Protein AF-A0A2V5ZT04-F1 (afdb_monomer)

Foldseek 3Di:
DVVVVVVVLLVVLQVQCVQLVHHSVLSVCCVVPVVPSVCCCVVNPRDGNPDDDPPPPPD

Sequence (59 aa):
IPFVNVVVAIIVSVDISKRFGKGVGFALGMIFLPFIFWPILGFGSAQYQGGPPAIPTTV

Solvent-accessible surface area (backbone atoms only — not comparable to full-atom values): 3517 Å² total; per-residue (Å²): 112,74,70,58,55,55,54,50,50,53,52,50,35,42,52,51,22,49,31,42,76,39,55,69,70,52,16,51,40,35,71,81,40,39,85,58,45,49,50,42,52,74,73,43,91,52,54,77,66,74,63,78,80,79,76,80,81,80,126

Secondary structure (DSSP, 8-state):
-HHHHHHHHHHHHHHHHHHTT--HHHHHHHHH-HHHHHHHHHHSSPPP--SPP------

Structure (mmCIF, N/CA/C/O backbone):
data_AF-A0A2V5ZT04-F1
#
_entry.id   AF-A0A2V5ZT04-F1
#
loop_
_atom_site.group_PDB
_atom_site.id
_atom_site.type_symbol
_atom_site.label_atom_id
_atom_site.label_alt_id
_atom_site.label_comp_id
_atom_site.label_asym_id
_atom_site.label_entity_id
_atom_site.label_seq_id
_atom_sit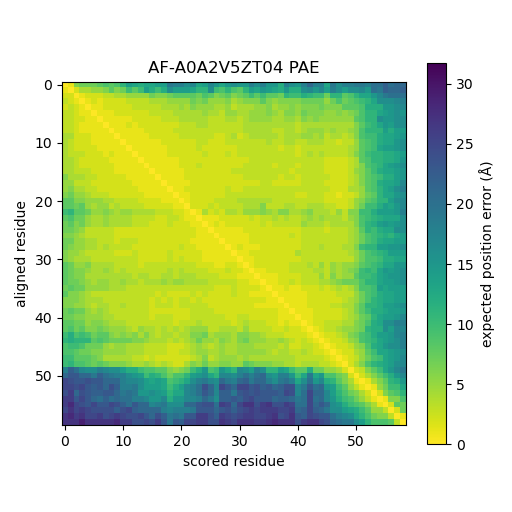e.pdbx_PDB_ins_code
_atom_site.Cartn_x
_atom_site.Cartn_y
_atom_site.Cartn_z
_atom_site.occupancy
_atom_site.B_iso_or_equiv
_atom_site.auth_seq_id
_atom_site.auth_comp_id
_atom_site.auth_asym_id
_atom_site.auth_atom_id
_atom_site.pdbx_PDB_model_num
ATOM 1 N N . ILE A 1 1 ? 16.612 -2.790 -12.408 1.00 77.56 1 ILE A N 1
ATOM 2 C CA . ILE A 1 1 ? 15.739 -2.577 -13.590 1.00 77.56 1 ILE A CA 1
ATOM 3 C C . ILE A 1 1 ? 14.501 -1.813 -13.124 1.00 77.56 1 ILE A C 1
ATOM 5 O O . ILE A 1 1 ? 13.706 -2.390 -12.393 1.00 77.56 1 ILE A O 1
ATOM 9 N N . PRO A 1 2 ? 14.349 -0.526 -13.474 1.00 79.62 2 PRO A N 1
ATOM 10 C CA . PRO A 1 2 ? 13.314 0.344 -12.902 1.00 79.62 2 PRO A CA 1
ATOM 11 C C . PRO A 1 2 ? 11.878 -0.133 -13.179 1.00 79.62 2 PRO A C 1
ATOM 13 O O . PRO A 1 2 ? 11.015 0.006 -12.320 1.00 79.62 2 PRO A O 1
ATOM 16 N N . PHE A 1 3 ? 11.631 -0.773 -14.325 1.00 86.31 3 PHE A N 1
ATOM 17 C CA . PHE A 1 3 ? 10.312 -1.307 -14.685 1.00 86.31 3 PHE A CA 1
ATOM 18 C C . PHE A 1 3 ? 9.819 -2.400 -13.723 1.00 86.31 3 PHE A C 1
ATOM 20 O O . PHE A 1 3 ? 8.663 -2.400 -13.309 1.00 86.31 3 PHE A O 1
ATOM 27 N N . VAL A 1 4 ? 10.717 -3.295 -13.300 1.00 90.06 4 VAL A N 1
ATOM 28 C CA . VAL A 1 4 ? 10.386 -4.387 -12.373 1.00 90.06 4 VAL A CA 1
ATOM 29 C C . VAL A 1 4 ? 9.980 -3.831 -11.009 1.00 90.06 4 VAL A C 1
ATOM 31 O O . VAL A 1 4 ? 9.026 -4.319 -10.417 1.00 90.06 4 VAL A O 1
ATOM 34 N N . ASN A 1 5 ? 10.634 -2.765 -10.539 1.00 87.56 5 ASN A N 1
ATOM 35 C CA . ASN A 1 5 ? 10.314 -2.148 -9.250 1.00 87.56 5 ASN A CA 1
ATOM 36 C C . ASN A 1 5 ? 8.881 -1.598 -9.215 1.00 87.56 5 ASN A C 1
ATOM 38 O O . ASN A 1 5 ? 8.204 -1.742 -8.201 1.00 87.56 5 ASN A O 1
ATOM 42 N N . VAL A 1 6 ? 8.402 -1.015 -10.320 1.00 87.56 6 VAL A N 1
ATOM 43 C CA . VAL A 1 6 ? 7.021 -0.513 -10.425 1.00 87.56 6 VAL A CA 1
ATOM 44 C C . VAL A 1 6 ? 6.022 -1.669 -10.401 1.00 87.56 6 VAL A C 1
ATOM 46 O O . VAL A 1 6 ? 5.044 -1.623 -9.659 1.00 87.56 6 VAL A O 1
ATOM 49 N N . VAL A 1 7 ? 6.290 -2.736 -11.158 1.00 90.12 7 VAL A N 1
ATOM 50 C CA . VAL A 1 7 ? 5.429 -3.930 -11.180 1.00 90.12 7 VAL A CA 1
ATOM 51 C C . VAL A 1 7 ? 5.363 -4.580 -9.796 1.00 90.12 7 VAL A C 1
ATOM 53 O O . VAL A 1 7 ? 4.274 -4.880 -9.308 1.00 90.12 7 VAL A O 1
ATOM 56 N N . VAL A 1 8 ? 6.508 -4.740 -9.128 1.00 90.75 8 VAL A N 1
ATOM 57 C CA . VAL A 1 8 ? 6.582 -5.287 -7.766 1.00 90.75 8 VAL A CA 1
ATOM 58 C C . VAL A 1 8 ? 5.823 -4.400 -6.780 1.00 90.75 8 VAL A C 1
ATOM 60 O O . VAL A 1 8 ? 5.050 -4.926 -5.985 1.00 90.75 8 VAL A O 1
ATOM 63 N N . ALA A 1 9 ? 5.972 -3.074 -6.855 1.00 87.88 9 ALA A N 1
ATOM 64 C CA . ALA A 1 9 ? 5.244 -2.153 -5.984 1.00 87.88 9 ALA A CA 1
ATOM 65 C C . ALA A 1 9 ? 3.722 -2.319 -6.122 1.00 87.88 9 ALA A C 1
ATOM 67 O O . ALA A 1 9 ? 3.026 -2.424 -5.115 1.00 87.88 9 ALA A O 1
ATOM 68 N N . ILE A 1 10 ? 3.211 -2.433 -7.353 1.00 89.94 10 ILE A N 1
ATOM 69 C CA . ILE A 1 10 ? 1.778 -2.644 -7.603 1.00 89.94 10 ILE A CA 1
ATOM 70 C C . ILE A 1 10 ? 1.313 -3.984 -7.021 1.00 89.94 10 ILE A C 1
ATOM 72 O O . ILE A 1 10 ? 0.304 -4.030 -6.316 1.00 89.94 10 ILE A O 1
ATOM 76 N N . ILE A 1 11 ? 2.048 -5.069 -7.285 1.00 91.25 11 ILE A N 1
ATOM 77 C CA . ILE A 1 11 ? 1.709 -6.408 -6.779 1.00 91.25 11 ILE A CA 1
ATOM 78 C C . ILE A 1 11 ? 1.665 -6.406 -5.249 1.00 91.25 11 ILE A C 1
ATOM 80 O O . ILE A 1 11 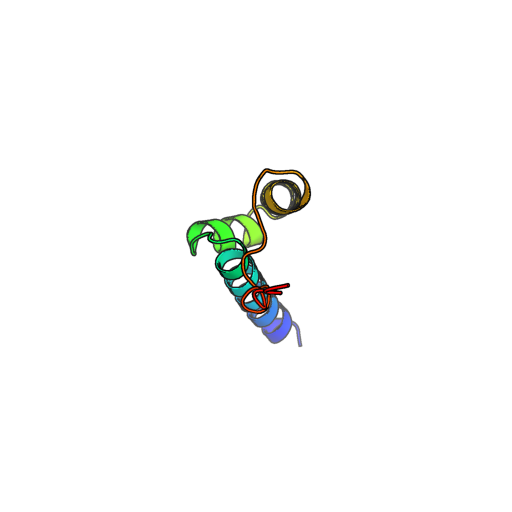? 0.698 -6.895 -4.665 1.00 91.25 11 ILE A O 1
ATOM 84 N N . VAL A 1 12 ? 2.669 -5.812 -4.602 1.00 91.31 12 VAL A N 1
ATOM 85 C CA . VAL A 1 12 ? 2.754 -5.721 -3.140 1.00 91.31 12 VAL A CA 1
ATOM 86 C C . VAL A 1 12 ? 1.601 -4.894 -2.574 1.00 91.31 12 VAL A C 1
ATOM 88 O O . VAL A 1 12 ? 0.944 -5.344 -1.639 1.00 91.31 12 VAL A O 1
ATOM 91 N N . SER A 1 13 ? 1.288 -3.729 -3.147 1.00 90.88 13 SER A N 1
ATOM 92 C CA . SER A 1 13 ? 0.148 -2.919 -2.697 1.00 90.88 13 SER A CA 1
ATOM 93 C C . SER A 1 13 ? -1.181 -3.670 -2.822 1.00 90.88 13 SER A C 1
ATOM 95 O O . SER A 1 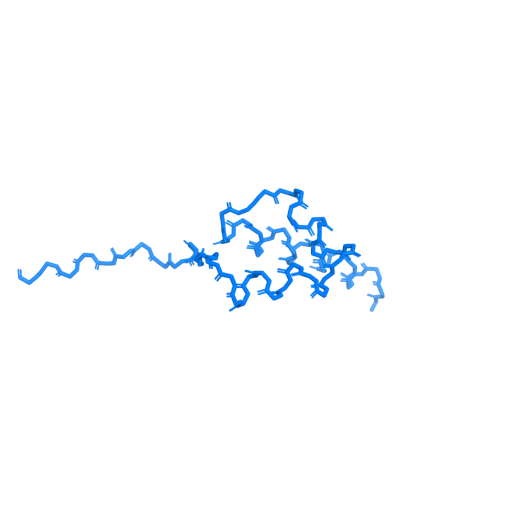13 ? -2.018 -3.596 -1.919 1.00 90.88 13 SER A O 1
ATOM 97 N N . VAL A 1 14 ? -1.379 -4.428 -3.905 1.00 92.06 14 VAL A N 1
ATOM 98 C CA . VAL A 1 14 ? -2.583 -5.250 -4.092 1.00 92.06 14 VAL A CA 1
ATOM 99 C C . VAL A 1 14 ? -2.635 -6.391 -3.078 1.00 92.06 14 VAL A C 1
ATOM 101 O O . VAL A 1 14 ? -3.677 -6.580 -2.450 1.00 92.06 14 VAL A O 1
ATOM 104 N N . ASP A 1 15 ? -1.542 -7.121 -2.871 1.00 91.25 15 ASP A N 1
ATOM 105 C CA . ASP A 1 15 ? -1.500 -8.237 -1.921 1.00 91.25 15 ASP A CA 1
ATOM 106 C C . ASP A 1 15 ? -1.711 -7.765 -0.474 1.00 91.25 15 ASP A C 1
ATOM 108 O O . ASP A 1 15 ? -2.539 -8.318 0.249 1.00 91.25 15 ASP A O 1
ATOM 112 N N . ILE A 1 16 ? -1.065 -6.663 -0.078 1.00 91.12 16 ILE A N 1
ATOM 113 C CA . ILE A 1 16 ? -1.297 -6.022 1.221 1.00 91.12 16 ILE A CA 1
ATOM 114 C C . ILE A 1 16 ? -2.772 -5.640 1.356 1.00 91.12 16 ILE A C 1
ATOM 116 O O . ILE A 1 16 ? -3.409 -6.034 2.329 1.00 91.12 16 ILE A O 1
ATOM 120 N N . SER A 1 17 ? -3.357 -4.942 0.377 1.00 91.44 17 SER A N 1
ATOM 121 C CA . SER A 1 17 ? -4.768 -4.544 0.467 1.00 91.44 17 SER A CA 1
ATOM 122 C C . SER A 1 17 ? -5.690 -5.746 0.709 1.00 91.44 17 SER A C 1
ATOM 124 O O . SER A 1 17 ? -6.510 -5.705 1.624 1.00 91.44 17 SER A O 1
ATOM 126 N N . LYS A 1 18 ? -5.475 -6.856 -0.009 1.00 90.19 18 LYS A N 1
ATOM 127 C CA . LYS A 1 18 ? -6.249 -8.094 0.141 1.00 90.19 18 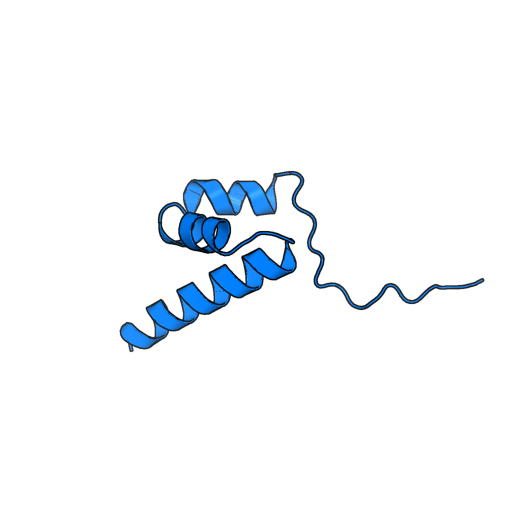LYS A CA 1
ATOM 128 C C . LYS A 1 18 ? -6.091 -8.707 1.527 1.00 90.19 18 LYS A C 1
ATOM 130 O O . LYS A 1 18 ? -7.088 -9.072 2.142 1.00 90.19 18 LYS A O 1
ATOM 135 N N . ARG A 1 19 ? -4.862 -8.777 2.044 1.00 89.75 19 ARG A N 1
ATOM 136 C CA . ARG A 1 19 ? -4.573 -9.320 3.381 1.00 89.75 19 ARG A CA 1
ATOM 137 C C . ARG A 1 19 ? -5.183 -8.493 4.508 1.00 89.75 19 ARG A C 1
ATOM 139 O O . ARG A 1 19 ? -5.394 -9.031 5.581 1.00 89.75 19 ARG A O 1
ATOM 146 N N . PHE A 1 20 ? -5.486 -7.219 4.283 1.00 90.62 20 PHE A N 1
ATOM 147 C CA . PHE A 1 20 ? -6.209 -6.363 5.233 1.00 90.62 20 PHE A CA 1
ATOM 148 C C . PHE A 1 20 ? -7.723 -6.278 4.944 1.00 90.62 20 PHE A C 1
ATOM 150 O O . PHE A 1 20 ? -8.417 -5.421 5.498 1.00 90.62 20 PHE A O 1
ATOM 157 N N . GLY A 1 21 ? -8.248 -7.128 4.052 1.00 88.88 21 GLY A N 1
ATOM 158 C CA . GLY A 1 21 ? -9.662 -7.137 3.668 1.00 88.88 21 GLY A CA 1
ATOM 159 C C . GLY A 1 21 ? -10.104 -5.890 2.893 1.00 88.88 21 GLY A C 1
ATOM 160 O O . GLY A 1 21 ? -11.268 -5.496 2.954 1.00 88.88 21 GLY A O 1
ATOM 161 N N . LYS A 1 22 ? -9.177 -5.216 2.206 1.00 89.56 22 LYS A N 1
ATOM 162 C CA . LYS A 1 22 ? -9.422 -4.020 1.389 1.00 89.56 22 LYS A CA 1
ATOM 163 C C . LYS A 1 22 ? -9.415 -4.367 -0.105 1.00 89.56 22 LYS A C 1
ATOM 165 O O . LYS A 1 22 ? -8.750 -5.297 -0.550 1.00 89.56 22 LYS A O 1
ATOM 170 N N . GLY A 1 23 ? -10.176 -3.602 -0.888 1.00 89.00 23 GLY A N 1
ATOM 171 C CA . GLY A 1 23 ? -10.294 -3.792 -2.337 1.00 89.00 23 GLY A CA 1
ATOM 172 C C . GLY A 1 23 ? -9.194 -3.107 -3.156 1.00 89.00 23 GLY A C 1
ATOM 173 O O . GLY A 1 23 ? -8.357 -2.374 -2.631 1.00 89.00 23 GLY A O 1
ATOM 174 N N . VAL A 1 24 ? -9.260 -3.275 -4.482 1.00 89.56 24 VAL A N 1
ATOM 175 C CA . VAL A 1 24 ? -8.293 -2.712 -5.449 1.00 89.56 24 VAL A CA 1
ATOM 176 C C . VAL A 1 24 ? -8.185 -1.185 -5.362 1.00 89.56 24 VAL A C 1
ATOM 178 O O . VAL A 1 24 ? -7.091 -0.644 -5.487 1.00 89.56 24 VAL A O 1
ATOM 181 N N . GLY A 1 25 ? -9.282 -0.476 -5.069 1.00 89.75 25 GLY A N 1
ATOM 182 C CA . GLY A 1 25 ? -9.249 0.979 -4.869 1.00 89.75 25 GLY A CA 1
ATOM 183 C C . GLY A 1 25 ? -8.331 1.415 -3.719 1.00 89.75 25 GLY A C 1
ATOM 184 O O . GLY A 1 25 ?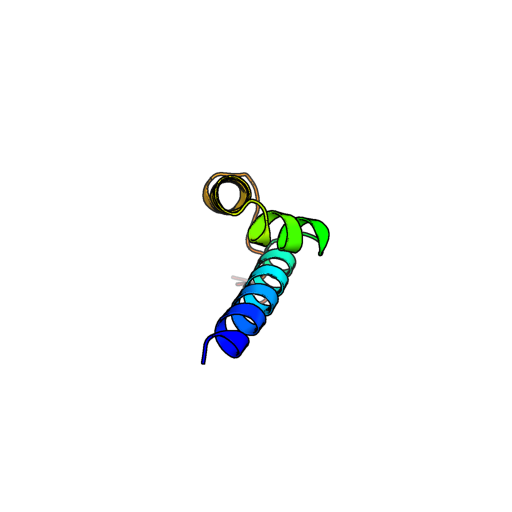 -7.697 2.461 -3.806 1.00 89.75 25 GLY A O 1
ATOM 185 N N . PHE A 1 26 ? -8.183 0.586 -2.681 1.00 91.62 26 PHE A N 1
ATOM 186 C CA . PHE A 1 26 ? -7.269 0.848 -1.567 1.00 91.62 26 PHE A CA 1
ATOM 187 C C . PHE A 1 26 ? -5.805 0.614 -1.967 1.00 91.62 26 PHE A C 1
ATOM 189 O O . PHE A 1 26 ? -4.931 1.381 -1.576 1.00 91.62 26 PHE A O 1
ATOM 196 N N . ALA A 1 27 ? -5.537 -0.401 -2.796 1.00 92.06 27 ALA A N 1
ATOM 197 C CA . ALA A 1 27 ? -4.212 -0.619 -3.379 1.00 92.06 27 ALA A CA 1
ATOM 198 C C . ALA A 1 27 ? -3.784 0.549 -4.278 1.00 92.06 27 ALA A C 1
ATOM 200 O O . ALA A 1 27 ? -2.668 1.043 -4.151 1.00 92.06 27 ALA A O 1
ATOM 201 N N . LEU A 1 28 ? -4.687 1.036 -5.135 1.00 91.75 28 LEU A N 1
ATOM 202 C CA . LEU A 1 28 ? -4.444 2.228 -5.953 1.00 91.75 28 LEU A CA 1
ATOM 203 C C . LEU A 1 28 ? -4.245 3.472 -5.076 1.00 91.75 28 LEU A C 1
ATOM 205 O O . LEU A 1 28 ? -3.313 4.235 -5.312 1.00 91.75 28 LEU A O 1
ATOM 209 N N . GLY A 1 29 ? -5.044 3.633 -4.017 1.00 93.06 29 GLY A N 1
ATOM 210 C CA . GLY A 1 29 ? -4.856 4.683 -3.014 1.00 93.06 29 GLY A CA 1
ATOM 211 C C . GLY A 1 29 ? -3.478 4.642 -2.345 1.00 93.06 29 GLY A C 1
ATOM 212 O O . GLY A 1 29 ? -2.852 5.683 -2.189 1.00 93.06 29 GLY A O 1
ATOM 213 N N . MET A 1 30 ? -2.949 3.453 -2.038 1.00 92.44 30 MET A N 1
ATOM 214 C CA . MET A 1 30 ? -1.576 3.292 -1.539 1.00 92.44 30 MET A CA 1
ATOM 215 C C . MET A 1 30 ? -0.505 3.660 -2.569 1.00 92.44 30 MET A C 1
ATOM 217 O O . MET A 1 30 ? 0.551 4.141 -2.176 1.00 92.44 30 MET A O 1
ATOM 221 N N . ILE A 1 31 ? -0.747 3.444 -3.862 1.00 90.44 31 ILE A N 1
ATOM 222 C CA . ILE A 1 31 ? 0.224 3.762 -4.920 1.00 90.44 31 ILE A CA 1
ATOM 223 C C . ILE A 1 31 ? 0.251 5.270 -5.199 1.00 90.44 31 ILE A C 1
ATOM 225 O O . ILE A 1 31 ? 1.325 5.860 -5.278 1.00 90.44 31 ILE A O 1
ATOM 229 N N . PHE A 1 32 ? -0.919 5.902 -5.329 1.00 91.31 32 PHE A N 1
ATOM 230 C CA . PHE A 1 32 ? -1.025 7.333 -5.635 1.00 91.31 32 PHE A CA 1
ATOM 231 C C . PHE A 1 32 ? -0.876 8.227 -4.399 1.00 91.31 32 PHE A C 1
ATOM 233 O O . PHE A 1 32 ? -0.431 9.365 -4.518 1.00 91.31 32 PHE A O 1
ATOM 240 N N . LEU A 1 33 ? -1.239 7.723 -3.216 1.00 93.88 33 LEU A N 1
ATOM 241 C CA . LEU A 1 33 ? -1.278 8.472 -1.960 1.00 93.88 33 LEU A CA 1
ATOM 242 C C . LEU A 1 33 ? -0.746 7.633 -0.770 1.00 93.88 33 LEU A C 1
ATOM 244 O O . LEU A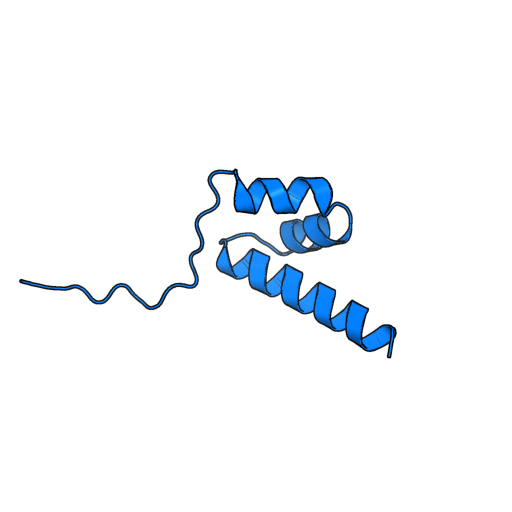 1 33 ? -1.429 7.460 0.248 1.00 93.88 33 LEU A O 1
ATOM 248 N N . PRO A 1 34 ? 0.500 7.121 -0.854 1.00 89.88 34 PRO A N 1
ATOM 249 C CA . PRO A 1 34 ? 1.063 6.209 0.145 1.00 89.88 34 PRO A CA 1
ATOM 250 C C . PRO A 1 34 ? 1.088 6.805 1.552 1.00 89.88 34 PRO A C 1
ATOM 252 O O . PRO A 1 34 ? 0.792 6.105 2.516 1.00 89.88 34 PRO A O 1
ATOM 255 N N . PHE A 1 35 ? 1.378 8.103 1.671 1.00 90.88 35 PHE A N 1
ATOM 256 C CA . PHE A 1 35 ? 1.481 8.808 2.951 1.00 90.88 35 PHE A CA 1
ATOM 257 C C . PHE A 1 35 ? 0.189 8.773 3.783 1.00 90.88 35 PHE A C 1
ATOM 259 O O . PHE A 1 35 ? 0.252 8.919 4.996 1.00 90.88 35 PHE A O 1
ATOM 266 N N . ILE A 1 36 ? -0.975 8.559 3.164 1.00 92.19 36 ILE A N 1
ATOM 267 C CA . ILE A 1 36 ? -2.256 8.488 3.880 1.00 92.19 36 ILE A CA 1
ATOM 268 C C . ILE A 1 36 ? -2.639 7.033 4.152 1.00 92.19 36 ILE A C 1
ATOM 270 O O . ILE A 1 36 ? -2.982 6.666 5.274 1.00 92.19 36 ILE A O 1
ATOM 274 N N . PHE A 1 37 ? -2.562 6.179 3.132 1.00 91.81 37 PHE A N 1
ATOM 275 C CA . PHE A 1 37 ? -3.065 4.810 3.229 1.00 91.81 37 PHE A CA 1
ATOM 276 C C . PHE A 1 37 ? -2.172 3.897 4.079 1.00 91.81 37 PHE A C 1
ATOM 278 O O . PHE A 1 37 ? -2.691 3.001 4.746 1.00 91.81 37 PHE A O 1
ATOM 285 N N . TRP A 1 38 ? -0.857 4.137 4.121 1.00 90.75 38 TRP A N 1
ATOM 286 C CA . TRP A 1 38 ? 0.047 3.379 4.993 1.00 90.75 38 TRP A CA 1
ATOM 287 C C . TRP A 1 38 ? -0.229 3.620 6.486 1.00 90.75 38 TRP A C 1
ATOM 289 O O . TRP A 1 38 ? -0.418 2.638 7.205 1.00 90.75 38 TRP A O 1
ATOM 299 N N . PRO A 1 39 ? -0.345 4.871 6.976 1.00 91.94 39 PRO A N 1
ATOM 300 C CA . PRO A 1 39 ? -0.794 5.131 8.344 1.00 91.94 39 PRO A CA 1
ATOM 301 C C . PRO A 1 39 ? -2.185 4.576 8.658 1.00 91.94 39 PRO A C 1
ATOM 303 O O . PRO A 1 39 ? -2.410 4.125 9.774 1.00 91.94 39 PRO A O 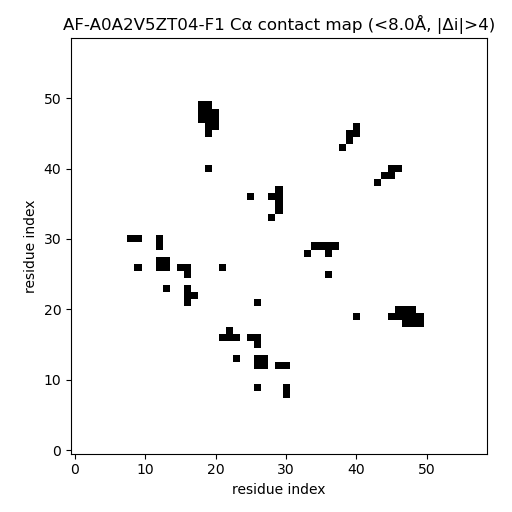1
ATOM 306 N N . ILE A 1 40 ? -3.109 4.541 7.692 1.00 91.62 40 ILE A N 1
ATOM 307 C CA . ILE A 1 40 ? -4.430 3.919 7.894 1.00 91.62 40 ILE A CA 1
ATOM 308 C C . ILE A 1 40 ? -4.309 2.411 8.166 1.00 91.62 40 ILE A C 1
ATOM 310 O O . ILE A 1 40 ? -5.073 1.879 8.969 1.00 91.62 40 ILE A O 1
ATOM 314 N N . LEU A 1 41 ? -3.362 1.716 7.529 1.00 90.50 41 LEU A N 1
ATOM 315 C CA . LEU A 1 41 ? -3.089 0.307 7.832 1.00 90.50 41 LEU A CA 1
ATOM 316 C C . LEU A 1 41 ? -2.347 0.125 9.160 1.00 90.50 41 LEU A C 1
ATOM 318 O O . LEU A 1 41 ? -2.641 -0.818 9.884 1.00 90.50 41 LEU A O 1
ATOM 322 N N . GLY A 1 42 ? -1.384 1.000 9.466 1.00 88.50 42 GLY A N 1
ATOM 323 C CA . GLY A 1 42 ? -0.518 0.861 10.643 1.00 88.50 42 GLY A CA 1
ATOM 324 C C . GLY A 1 42 ? -1.128 1.353 11.959 1.00 88.50 42 GLY A C 1
ATOM 325 O O . GLY A 1 42 ? -0.867 0.772 13.006 1.00 88.50 42 GLY A O 1
ATOM 326 N N . PHE A 1 43 ? -1.935 2.412 11.912 1.00 90.62 43 PHE A N 1
ATOM 327 C CA . PHE A 1 43 ? -2.528 3.067 13.086 1.00 90.62 43 PHE A CA 1
ATOM 328 C C . PHE A 1 43 ? -4.059 3.070 13.071 1.00 90.62 43 PHE A C 1
ATOM 330 O O . PHE A 1 43 ? -4.685 3.442 14.063 1.00 90.62 43 PHE A O 1
ATOM 337 N N . GLY A 1 44 ? -4.678 2.704 11.947 1.00 86.50 44 GLY A N 1
ATOM 338 C CA . GLY A 1 44 ? -6.125 2.564 11.863 1.00 86.50 44 GLY A CA 1
ATOM 339 C C . GLY A 1 44 ? -6.619 1.240 12.442 1.00 86.50 44 GLY A C 1
ATOM 340 O O . GLY A 1 44 ? -5.872 0.425 12.972 1.00 86.50 44 GLY A O 1
ATOM 341 N N . SER A 1 45 ? -7.917 0.993 12.299 1.00 86.38 45 SER A N 1
ATOM 342 C CA . SER A 1 45 ? -8.574 -0.228 12.779 1.00 86.38 45 SER A CA 1
ATOM 343 C C . SER A 1 45 ? -8.444 -1.426 11.829 1.00 86.38 45 SER A 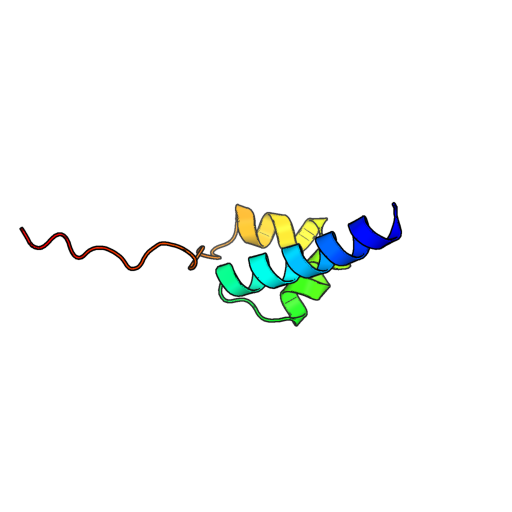C 1
ATOM 345 O O . SER A 1 45 ? -9.093 -2.453 12.040 1.00 86.38 45 SER A O 1
ATOM 347 N N . ALA A 1 46 ? -7.656 -1.309 10.755 1.00 88.19 46 ALA A N 1
ATOM 348 C CA . ALA A 1 46 ? -7.501 -2.370 9.769 1.00 88.19 46 ALA A CA 1
ATOM 349 C C . ALA A 1 46 ? -6.769 -3.570 10.388 1.00 88.19 46 ALA A C 1
ATOM 351 O O . ALA A 1 46 ? -5.614 -3.471 10.782 1.00 88.19 46 ALA A O 1
ATOM 352 N N . GLN A 1 47 ? -7.445 -4.716 10.449 1.00 86.69 47 GLN A N 1
ATOM 353 C CA . GLN A 1 47 ? -6.862 -5.956 10.954 1.00 86.69 47 GLN A CA 1
ATOM 354 C C . GLN A 1 47 ? -6.244 -6.754 9.811 1.00 86.69 47 GLN A C 1
ATOM 356 O O . GLN A 1 47 ? -6.852 -6.910 8.749 1.00 86.69 47 GLN A O 1
ATOM 361 N N . TYR A 1 48 ? -5.042 -7.276 10.040 1.00 87.81 48 TYR A N 1
ATOM 362 C CA . TYR A 1 48 ? -4.402 -8.205 9.121 1.00 87.81 48 TYR A CA 1
ATOM 363 C C . TYR A 1 48 ? -5.104 -9.568 9.200 1.00 87.81 48 TYR A C 1
ATOM 365 O O . TYR A 1 48 ? -5.089 -10.233 10.230 1.00 87.81 48 TYR A O 1
ATOM 373 N N . GLN A 1 49 ? -5.719 -9.983 8.099 1.00 86.81 49 GLN A N 1
ATOM 374 C CA . GLN A 1 49 ? -6.493 -11.219 7.952 1.00 86.81 49 GLN A CA 1
ATOM 375 C C . GLN A 1 49 ? -5.654 -12.377 7.391 1.00 86.81 49 GLN A C 1
ATOM 377 O O . GLN A 1 49 ? -6.130 -13.502 7.313 1.00 86.81 49 GLN A O 1
ATOM 382 N N . GLY A 1 50 ? -4.400 -12.130 6.999 1.00 74.44 50 GLY A N 1
ATOM 383 C CA . GLY A 1 50 ? -3.519 -13.126 6.376 1.00 74.44 50 GLY A CA 1
ATOM 384 C C . GLY A 1 50 ? -2.794 -14.061 7.352 1.00 74.44 50 GLY A C 1
ATOM 385 O O . GLY A 1 50 ? -1.696 -14.516 7.026 1.00 7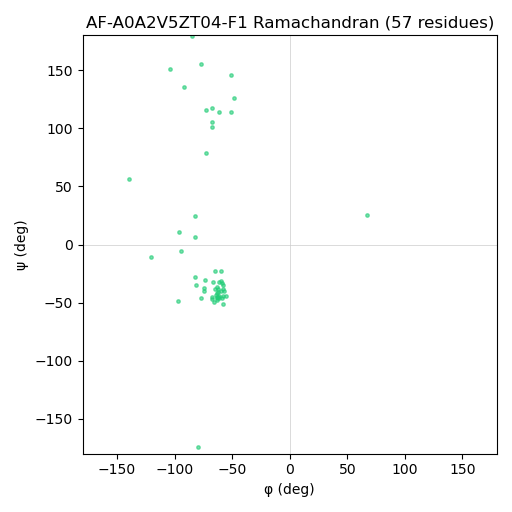4.44 50 GLY A O 1
ATOM 386 N N . GLY A 1 51 ? -3.324 -14.270 8.560 1.00 67.62 51 GLY A N 1
ATOM 387 C CA . GLY A 1 51 ? -2.772 -15.225 9.525 1.00 67.62 51 GLY A CA 1
ATOM 388 C C . GLY A 1 51 ? -3.130 -16.671 9.156 1.00 67.62 51 GLY A C 1
ATOM 389 O O . GLY A 1 51 ? -4.143 -16.882 8.485 1.00 67.62 51 GLY A O 1
ATOM 390 N N . PRO A 1 52 ? -2.343 -17.679 9.586 1.00 58.88 52 PRO A N 1
ATOM 391 C CA . PRO A 1 52 ? -2.775 -19.072 9.503 1.00 58.88 52 PRO A CA 1
ATOM 392 C C . PRO A 1 52 ? -4.167 -19.209 10.138 1.00 58.88 52 PRO A C 1
ATOM 394 O O . PRO A 1 52 ? -4.435 -18.496 11.113 1.00 58.88 52 PRO A O 1
ATOM 397 N N . PRO A 1 53 ? -5.049 -20.093 9.629 1.00 58.03 53 PRO A N 1
ATOM 398 C CA . PRO A 1 53 ? -6.312 -20.376 10.302 1.00 58.03 53 PRO A CA 1
ATOM 399 C C . PRO A 1 53 ? -6.008 -20.650 11.773 1.00 58.03 53 PRO A C 1
ATOM 401 O O . PRO A 1 53 ? -5.111 -21.440 12.071 1.00 58.03 53 PRO A O 1
ATOM 404 N N . ALA A 1 54 ? -6.682 -19.923 12.670 1.00 63.59 54 ALA A N 1
ATOM 405 C CA . ALA A 1 54 ? -6.472 -20.058 14.102 1.00 63.59 54 ALA A CA 1
ATOM 406 C C . ALA A 1 54 ? -6.568 -21.544 14.440 1.00 63.59 54 ALA A C 1
ATOM 408 O O . ALA A 1 54 ? -7.624 -22.139 14.241 1.00 63.59 54 ALA A O 1
ATOM 409 N N . ILE A 1 55 ? -5.460 -22.151 14.873 1.00 71.56 55 ILE A N 1
ATOM 410 C CA . ILE A 1 55 ? -5.489 -23.513 15.395 1.00 71.56 55 ILE A CA 1
ATOM 411 C C . ILE A 1 55 ? -6.409 -23.415 16.610 1.00 71.56 55 ILE A C 1
ATOM 413 O O . ILE A 1 55 ? -6.066 -22.685 17.545 1.00 71.56 55 ILE A O 1
ATOM 417 N N . PRO A 1 56 ? -7.594 -24.047 16.608 1.00 72.25 56 PRO A N 1
ATOM 418 C CA . PRO A 1 56 ? -8.428 -24.058 17.789 1.00 72.25 56 PRO A CA 1
ATOM 419 C C . PRO A 1 56 ? -7.665 -24.892 18.814 1.00 72.25 56 PRO A C 1
ATOM 421 O O . PRO A 1 56 ? -7.614 -26.116 18.715 1.00 72.25 56 PRO A O 1
ATOM 424 N N . THR A 1 57 ? -6.996 -24.237 19.760 1.00 69.62 57 THR A N 1
ATOM 425 C CA . THR A 1 57 ? -6.422 -24.912 20.921 1.00 69.62 57 THR A CA 1
ATOM 426 C C . THR A 1 57 ? -7.590 -25.301 21.821 1.00 69.62 57 THR A C 1
ATOM 428 O O . THR A 1 57 ? -7.935 -24.587 22.759 1.00 69.62 57 THR A O 1
ATOM 431 N N . THR A 1 58 ? -8.275 -26.387 21.470 1.00 66.19 58 THR A N 1
ATOM 432 C CA . THR A 1 58 ? -9.217 -27.058 22.363 1.00 66.19 58 THR A CA 1
ATOM 433 C C . THR A 1 58 ? -8.390 -27.671 23.492 1.00 66.19 58 THR A C 1
ATOM 435 O O . THR A 1 58 ? -7.648 -28.626 23.262 1.00 66.19 58 THR A O 1
ATOM 438 N N . VAL A 1 59 ? -8.452 -27.040 24.668 1.00 72.00 59 VAL A N 1
ATOM 439 C CA . VAL A 1 59 ? -8.034 -27.614 25.957 1.00 72.00 59 VAL A CA 1
ATOM 440 C C . VAL A 1 59 ? -9.096 -28.561 26.494 1.00 72.00 59 VAL A C 1
ATOM 442 O O . VAL A 1 59 ? -10.289 -28.334 26.184 1.00 72.00 59 VAL A O 1
#

Mean predicted aligned error: 7.02 Å

pLDDT: mean 85.86, std 9.03, range [58.03, 93.88]

Radius of gyration: 14.33 Å; Cα contacts (8 Å, |Δi|>4): 42; chains: 1; bounding box: 26×36×41 Å